Protein AF-A0A951W0X9-F1 (afdb_monomer_lite)

Secondary structure (DSSP, 8-state):
--SB-HHHHHHHTT--HHHHHHHHHTT-S-B-TTS-B-HHHHHHHHHHH--TTTS-PPPP-PPPPPPHHHHHHHHHHHHHTTPPPP--SSS--HHHHHHHHHH--

Radius of gyration: 28.03 Å; chains: 1; bounding box: 34×30×78 Å

pLDDT: mean 81.33, std 12.28, range [52.5, 96.88]

Structure (mmCIF, N/CA/C/O backbone):
data_AF-A0A951W0X9-F1
#
_entry.id   AF-A0A951W0X9-F1
#
loop_
_atom_site.group_PDB
_atom_site.id
_atom_site.type_symbol
_atom_site.label_atom_id
_atom_site.label_alt_id
_atom_site.label_comp_id
_atom_site.label_asym_id
_atom_site.label_entity_id
_atom_site.label_seq_id
_atom_site.pdbx_PDB_ins_code
_atom_site.Cartn_x
_atom_site.Cartn_y
_atom_site.Cartn_z
_atom_site.occupancy
_atom_site.B_iso_or_equiv
_atom_site.auth_seq_id
_atom_site.auth_comp_id
_atom_site.auth_asym_id
_atom_site.auth_atom_id
_atom_site.pdbx_PDB_model_num
ATOM 1 N N . MET A 1 1 ? -2.579 -0.024 -26.300 1.00 72.44 1 MET A N 1
ATOM 2 C CA . MET A 1 1 ? -2.055 -0.101 -24.923 1.00 72.44 1 MET A CA 1
ATOM 3 C C . MET A 1 1 ? -1.593 -1.522 -24.688 1.00 72.44 1 MET A C 1
ATOM 5 O O . MET A 1 1 ? -2.390 -2.422 -24.924 1.00 72.44 1 MET A O 1
ATOM 9 N N . GLN A 1 2 ? -0.329 -1.715 -24.307 1.00 86.19 2 GLN A N 1
ATOM 10 C CA . GLN A 1 2 ? 0.224 -3.046 -23.998 1.00 86.19 2 GLN A CA 1
ATOM 11 C C . GLN A 1 2 ? -0.139 -3.523 -22.585 1.00 86.19 2 GLN A C 1
ATOM 13 O O . GLN A 1 2 ? -0.307 -4.718 -22.365 1.00 86.19 2 GLN A O 1
ATOM 18 N N . GLY A 1 3 ? -0.310 -2.593 -21.647 1.00 93.12 3 GLY A N 1
ATOM 19 C CA . GLY A 1 3 ? -0.680 -2.860 -20.262 1.00 93.12 3 GLY A CA 1
ATOM 20 C C . GLY A 1 3 ? -2.014 -2.248 -19.846 1.00 93.12 3 GLY A C 1
ATOM 21 O O . GLY A 1 3 ? -2.811 -1.777 -20.660 1.00 93.12 3 GLY A O 1
ATOM 22 N N . MET A 1 4 ? -2.244 -2.232 -18.534 1.00 95.44 4 MET A N 1
ATOM 23 C CA . MET A 1 4 ? -3.460 -1.693 -17.929 1.00 95.44 4 MET A CA 1
ATOM 24 C C . MET A 1 4 ? -3.385 -0.177 -17.734 1.00 95.44 4 MET A C 1
ATOM 26 O O . MET A 1 4 ? -2.332 0.394 -17.443 1.00 95.44 4 MET A O 1
ATOM 30 N N . SER A 1 5 ? -4.538 0.488 -17.812 1.00 94.94 5 SER A N 1
ATOM 31 C CA . SER A 1 5 ? -4.668 1.865 -17.327 1.00 94.94 5 SER A CA 1
ATOM 32 C C . SER A 1 5 ? -4.565 1.931 -15.796 1.00 94.94 5 SER A C 1
ATOM 34 O O . SER A 1 5 ? -4.852 0.960 -15.096 1.00 94.94 5 SER A O 1
ATOM 36 N N . GLU A 1 6 ? -4.247 3.110 -15.247 1.00 94.38 6 GLU A N 1
ATOM 37 C CA . GLU A 1 6 ? -4.170 3.329 -13.789 1.00 94.38 6 GLU A CA 1
ATOM 38 C C . GLU A 1 6 ? -5.438 2.891 -13.044 1.00 94.38 6 GLU A C 1
ATOM 40 O O . GLU A 1 6 ? -5.355 2.352 -11.943 1.00 94.38 6 GLU A O 1
ATOM 45 N N . ARG A 1 7 ? -6.620 3.117 -13.637 1.00 95.19 7 ARG A N 1
ATOM 46 C CA . ARG A 1 7 ? -7.907 2.743 -13.029 1.00 95.19 7 ARG A CA 1
ATOM 47 C C . ARG A 1 7 ? -8.120 1.232 -13.030 1.00 95.19 7 ARG A C 1
ATOM 49 O O . ARG A 1 7 ? -8.576 0.693 -12.028 1.00 95.19 7 ARG A O 1
ATOM 56 N N . GLN A 1 8 ? -7.783 0.564 -14.132 1.00 95.94 8 GLN A N 1
ATOM 57 C CA . GLN A 1 8 ? -7.893 -0.892 -14.241 1.00 95.94 8 GLN A CA 1
ATOM 58 C C . GLN A 1 8 ? -6.926 -1.584 -13.283 1.00 95.94 8 GLN A C 1
ATOM 60 O O . GLN A 1 8 ? -7.327 -2.487 -12.557 1.00 95.94 8 GLN A O 1
ATOM 65 N N . TYR A 1 9 ? -5.686 -1.101 -13.208 1.00 96.25 9 TYR A N 1
ATOM 66 C CA . TYR A 1 9 ? -4.704 -1.654 -12.286 1.00 96.25 9 TYR A CA 1
ATOM 67 C C . TYR A 1 9 ? -5.064 -1.390 -10.816 1.00 96.25 9 TYR A C 1
ATOM 69 O O . TYR A 1 9 ? -4.862 -2.253 -9.971 1.00 96.25 9 TYR A O 1
ATOM 77 N N . ALA A 1 10 ? -5.662 -0.236 -10.496 1.00 95.94 10 ALA A N 1
ATOM 78 C CA . ALA A 1 10 ? -6.182 0.034 -9.154 1.00 95.94 10 ALA A CA 1
ATOM 79 C C . ALA A 1 10 ? -7.242 -0.999 -8.732 1.00 95.94 10 ALA A C 1
ATOM 81 O O . ALA A 1 10 ? -7.155 -1.552 -7.636 1.00 95.94 10 ALA A O 1
ATOM 82 N N . ALA A 1 11 ? -8.194 -1.302 -9.622 1.00 96.25 11 ALA A N 1
ATOM 83 C CA . ALA A 1 11 ? -9.197 -2.340 -9.392 1.00 96.25 11 ALA A CA 1
ATOM 84 C C . ALA A 1 11 ? -8.564 -3.737 -9.257 1.00 96.25 11 ALA A C 1
ATOM 86 O O . ALA A 1 11 ? -8.909 -4.462 -8.330 1.00 96.25 11 ALA A O 1
ATOM 87 N N . HIS A 1 12 ? -7.600 -4.076 -10.120 1.00 94.62 12 HIS A N 1
ATOM 88 C CA . HIS A 1 12 ? -6.849 -5.336 -10.055 1.00 94.62 12 HIS A CA 1
ATOM 89 C C . HIS A 1 12 ? -6.115 -5.510 -8.716 1.00 94.62 12 HIS A C 1
ATOM 91 O O . HIS A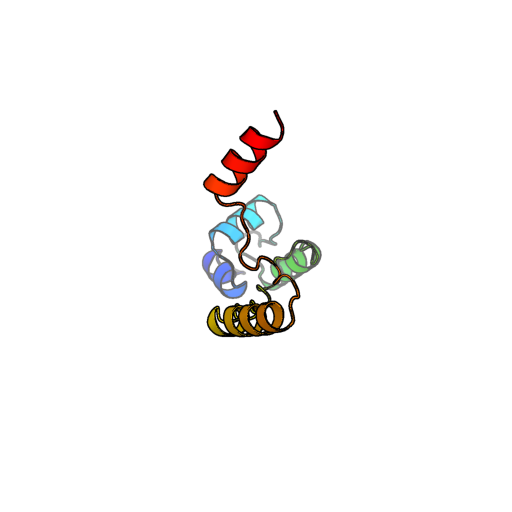 1 12 ? -6.213 -6.550 -8.074 1.00 94.62 12 HIS A O 1
ATOM 97 N N . ALA A 1 13 ? -5.420 -4.466 -8.262 1.00 92.06 13 ALA A N 1
ATOM 98 C CA . ALA A 1 13 ? -4.621 -4.481 -7.041 1.00 92.06 13 ALA A CA 1
ATOM 99 C C . ALA A 1 13 ? -5.441 -4.307 -5.747 1.00 92.06 13 ALA A C 1
ATOM 101 O O . ALA A 1 13 ? -4.858 -4.310 -4.661 1.00 92.06 13 ALA A O 1
ATOM 102 N N . GLY A 1 14 ? -6.758 -4.077 -5.839 1.00 94.00 14 GLY A N 1
ATOM 103 C CA . GLY A 1 14 ? -7.603 -3.748 -4.685 1.00 94.00 14 GLY A CA 1
ATOM 104 C C . GLY A 1 14 ? -7.211 -2.432 -3.997 1.00 94.00 14 GLY A C 1
ATOM 105 O O . GLY A 1 14 ? -7.400 -2.272 -2.792 1.00 94.00 14 GLY A O 1
ATOM 106 N N . LEU A 1 15 ? -6.624 -1.493 -4.744 1.00 91.94 15 LEU A N 1
ATOM 107 C CA . LEU A 1 15 ? -6.131 -0.214 -4.239 1.00 91.94 15 LEU A CA 1
ATOM 108 C C . LEU A 1 15 ? -6.935 0.961 -4.794 1.00 91.94 15 LEU A C 1
ATOM 110 O O . LEU A 1 15 ? -7.562 0.891 -5.847 1.00 91.94 15 LEU A O 1
ATOM 114 N N . SER A 1 16 ? -6.874 2.102 -4.106 1.00 95.56 16 SER A N 1
ATOM 115 C CA . SER A 1 16 ? -7.442 3.337 -4.644 1.00 95.56 16 SER A CA 1
ATOM 116 C C . SER A 1 16 ? -6.586 3.884 -5.791 1.00 95.56 16 SER A C 1
ATOM 118 O O . SER A 1 16 ? -5.361 3.738 -5.806 1.00 95.56 16 SER A O 1
ATOM 120 N N . ARG A 1 17 ? -7.207 4.611 -6.730 1.00 95.81 17 ARG A N 1
ATOM 121 C CA . ARG A 1 17 ? -6.472 5.298 -7.809 1.00 95.81 17 ARG A CA 1
ATOM 122 C C . ARG A 1 17 ? -5.377 6.222 -7.259 1.00 95.81 17 ARG A C 1
ATOM 124 O O . ARG A 1 17 ? -4.281 6.258 -7.804 1.00 95.81 17 ARG A O 1
ATOM 131 N N . GLY A 1 18 ? -5.654 6.935 -6.165 1.00 96.88 18 GLY A N 1
ATOM 132 C CA . GLY A 1 18 ? -4.666 7.798 -5.512 1.00 96.88 18 GLY A CA 1
ATOM 133 C C . GLY A 1 18 ? -3.463 7.022 -4.962 1.00 96.88 18 GLY A C 1
ATOM 134 O O . GLY A 1 18 ? -2.339 7.513 -5.024 1.00 96.88 18 GLY A O 1
ATOM 135 N N . ALA A 1 19 ? -3.666 5.792 -4.478 1.00 93.19 19 ALA A N 1
ATOM 136 C CA . ALA A 1 19 ? -2.566 4.921 -4.070 1.00 93.19 19 ALA A CA 1
ATOM 137 C C . ALA A 1 19 ? -1.706 4.491 -5.270 1.00 93.19 19 ALA A C 1
ATOM 139 O O . ALA A 1 19 ? -0.481 4.520 -5.170 1.00 93.19 19 ALA A O 1
ATOM 140 N N . ILE A 1 20 ? -2.323 4.182 -6.416 1.00 94.75 20 ILE A N 1
ATOM 141 C CA . ILE A 1 20 ? -1.597 3.878 -7.661 1.00 94.75 20 ILE A CA 1
ATOM 142 C C . ILE A 1 20 ? -0.806 5.093 -8.159 1.00 94.75 20 ILE A C 1
ATOM 144 O O . ILE A 1 20 ? 0.358 4.952 -8.520 1.00 94.75 20 ILE A O 1
ATOM 148 N N . GLN A 1 21 ? -1.373 6.300 -8.100 1.00 95.25 21 GLN A N 1
ATOM 149 C CA . GLN A 1 21 ? -0.652 7.526 -8.462 1.00 95.25 21 GLN A CA 1
ATOM 150 C C . GLN A 1 21 ? 0.554 7.784 -7.556 1.00 95.25 21 GLN A C 1
ATOM 152 O O . GLN A 1 21 ? 1.635 8.093 -8.048 1.00 95.25 21 GLN A O 1
ATOM 157 N N . LYS A 1 22 ? 0.404 7.595 -6.239 1.00 94.00 22 LYS A N 1
ATOM 158 C CA . LYS A 1 22 ? 1.531 7.675 -5.298 1.00 94.00 22 LYS A CA 1
ATOM 159 C C . LYS A 1 22 ? 2.589 6.609 -5.582 1.00 94.00 22 LYS A C 1
ATOM 161 O O . LYS A 1 22 ? 3.775 6.904 -5.514 1.00 94.00 22 LYS A O 1
ATOM 166 N N . ALA A 1 23 ? 2.177 5.385 -5.912 1.00 92.19 23 ALA A N 1
ATOM 167 C CA . ALA A 1 23 ? 3.100 4.309 -6.264 1.00 92.19 23 ALA A CA 1
ATOM 168 C C . ALA A 1 23 ? 3.866 4.610 -7.561 1.00 92.19 23 ALA A C 1
ATOM 170 O O . ALA A 1 23 ? 5.062 4.341 -7.627 1.00 92.19 23 ALA A O 1
ATOM 171 N N . LYS A 1 24 ? 3.205 5.222 -8.551 1.00 92.31 24 LYS A N 1
ATOM 172 C CA . LYS A 1 24 ? 3.828 5.707 -9.788 1.00 92.31 24 LYS A CA 1
ATOM 173 C C . LYS A 1 24 ? 4.832 6.829 -9.516 1.00 92.31 24 LYS A C 1
ATOM 175 O O . LYS A 1 24 ? 5.963 6.735 -9.969 1.00 92.31 24 LYS A O 1
ATOM 180 N N . ALA A 1 25 ? 4.448 7.834 -8.725 1.00 92.69 25 ALA A N 1
ATOM 181 C CA . ALA A 1 25 ? 5.329 8.939 -8.332 1.00 92.69 25 ALA A CA 1
ATOM 182 C C . ALA A 1 25 ? 6.545 8.478 -7.508 1.00 92.69 25 ALA A C 1
ATOM 184 O O . ALA A 1 25 ? 7.589 9.112 -7.544 1.00 92.69 25 ALA A O 1
ATOM 185 N N . ALA A 1 26 ? 6.409 7.376 -6.770 1.00 89.88 26 ALA A N 1
ATOM 186 C CA . ALA A 1 26 ? 7.491 6.766 -6.007 1.00 89.88 26 ALA A CA 1
ATOM 187 C C . ALA A 1 26 ? 8.258 5.674 -6.780 1.00 89.88 26 ALA A C 1
ATOM 189 O O . ALA A 1 26 ? 8.990 4.912 -6.153 1.00 89.88 26 ALA A O 1
ATOM 190 N N . GLU A 1 27 ? 8.037 5.537 -8.093 1.00 90.19 27 GLU A N 1
ATOM 191 C CA . GLU A 1 27 ? 8.720 4.566 -8.967 1.00 90.19 27 GLU A CA 1
ATOM 192 C C . GLU A 1 27 ? 8.622 3.102 -8.483 1.00 90.19 27 GLU A C 1
ATOM 194 O O . GLU A 1 27 ? 9.518 2.268 -8.665 1.00 90.19 27 GLU A O 1
ATOM 199 N N . ARG A 1 28 ? 7.491 2.765 -7.851 1.00 89.56 28 ARG A N 1
ATOM 200 C CA . ARG A 1 28 ? 7.168 1.412 -7.361 1.00 89.56 28 ARG A CA 1
ATOM 201 C C . ARG A 1 28 ? 6.320 0.596 -8.339 1.00 89.56 28 ARG A C 1
ATOM 203 O O . ARG A 1 28 ? 5.924 -0.516 -8.004 1.00 89.56 28 ARG A O 1
ATOM 210 N N . LEU A 1 29 ? 6.024 1.136 -9.519 1.00 93.31 29 LEU A N 1
ATOM 211 C CA . LEU A 1 29 ? 5.283 0.460 -10.587 1.00 93.31 29 LEU A CA 1
ATOM 212 C C . LEU A 1 29 ? 6.169 0.301 -11.818 1.00 93.31 29 LEU A C 1
ATOM 214 O O . LEU A 1 29 ? 7.021 1.145 -12.086 1.00 93.31 29 LEU A O 1
ATOM 218 N N . VAL A 1 30 ? 5.938 -0.771 -12.565 1.00 95.44 30 VAL A N 1
ATOM 219 C CA . VAL A 1 30 ? 6.596 -1.039 -13.842 1.00 95.44 30 VAL A CA 1
ATOM 220 C C . VAL A 1 30 ? 5.659 -0.591 -14.957 1.00 95.44 30 VAL A C 1
ATOM 222 O O . VAL A 1 30 ? 4.504 -1.015 -15.024 1.00 95.44 30 VAL A O 1
ATOM 225 N N . LEU A 1 31 ? 6.153 0.307 -15.805 1.00 95.19 31 LEU A N 1
ATOM 226 C CA . LEU A 1 31 ? 5.404 0.870 -16.922 1.00 95.19 31 LEU A CA 1
ATOM 227 C C . LEU A 1 31 ? 6.020 0.412 -18.242 1.00 95.19 31 LEU A C 1
ATOM 229 O O . LEU A 1 31 ? 7.241 0.317 -18.363 1.00 95.19 31 LEU A O 1
ATOM 233 N N . TYR A 1 32 ? 5.172 0.179 -19.236 1.00 94.69 32 TYR A N 1
ATOM 234 C CA . TYR A 1 32 ? 5.588 0.034 -20.624 1.00 94.69 32 TYR A CA 1
ATOM 235 C C . TYR A 1 32 ? 6.003 1.393 -21.217 1.00 94.69 32 TYR A C 1
ATOM 237 O O . TYR A 1 32 ? 5.640 2.442 -20.673 1.00 94.69 32 TYR A O 1
ATOM 245 N N . PRO A 1 33 ? 6.715 1.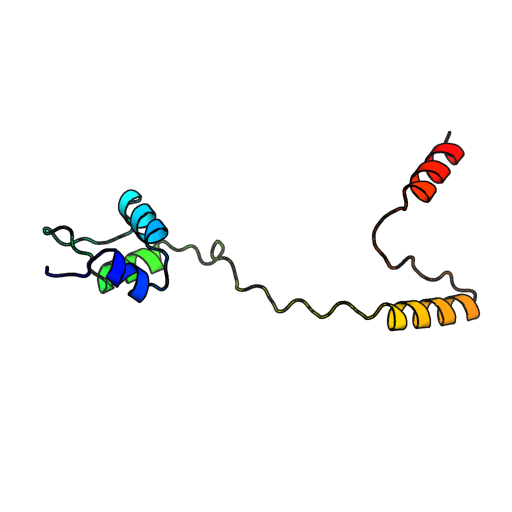410 -22.362 1.00 92.75 33 PRO A N 1
ATOM 246 C CA . PRO A 1 33 ? 7.117 2.650 -23.034 1.00 92.75 33 PRO A CA 1
ATOM 247 C C . PRO A 1 33 ? 5.945 3.557 -23.441 1.00 92.75 33 PRO A C 1
ATOM 249 O O . PRO A 1 33 ? 6.108 4.768 -23.540 1.00 92.75 33 PRO A O 1
ATOM 252 N N . ASP A 1 34 ? 4.754 2.984 -23.647 1.00 91.81 34 ASP A N 1
ATOM 253 C CA . ASP A 1 34 ? 3.514 3.720 -23.934 1.00 91.81 34 ASP A CA 1
ATOM 254 C C . ASP A 1 34 ? 2.858 4.333 -22.673 1.00 91.81 34 ASP A C 1
ATOM 256 O O . ASP A 1 34 ? 1.805 4.965 -22.761 1.00 91.81 34 ASP A O 1
ATOM 260 N N . GLY A 1 35 ? 3.461 4.143 -21.492 1.00 90.31 35 GLY A N 1
ATOM 261 C CA . GLY A 1 35 ? 2.989 4.647 -20.201 1.00 90.31 35 GLY A CA 1
ATOM 262 C C . GLY A 1 35 ? 1.912 3.793 -19.524 1.00 90.31 35 GLY A C 1
ATOM 263 O O . GLY A 1 35 ? 1.433 4.165 -18.446 1.00 90.31 35 GLY A O 1
ATOM 264 N N . SER A 1 36 ? 1.519 2.665 -20.124 1.00 94.19 36 SER A N 1
ATOM 265 C CA . SER A 1 36 ? 0.598 1.704 -19.510 1.00 94.19 36 SER A CA 1
ATOM 266 C C . SER A 1 36 ? 1.292 0.836 -18.455 1.00 94.19 36 SER A C 1
ATOM 268 O O . SER A 1 36 ? 2.510 0.693 -18.459 1.00 94.19 36 SER A O 1
ATOM 270 N N . ILE A 1 37 ? 0.531 0.290 -17.504 1.00 95.62 37 ILE A N 1
ATOM 271 C CA . ILE A 1 37 ? 1.079 -0.458 -16.364 1.00 95.62 37 ILE A CA 1
ATOM 272 C C . ILE A 1 37 ? 1.235 -1.935 -16.732 1.00 95.62 37 ILE A C 1
ATOM 274 O O . ILE A 1 37 ? 0.253 -2.584 -17.104 1.00 95.62 37 ILE A O 1
ATOM 278 N N . ASP A 1 38 ? 2.439 -2.481 -16.555 1.00 96.31 38 ASP A N 1
ATOM 279 C CA . ASP A 1 38 ? 2.665 -3.929 -16.536 1.00 96.31 38 ASP A CA 1
ATOM 280 C C . ASP A 1 38 ? 2.194 -4.468 -15.182 1.00 96.31 38 ASP A C 1
ATOM 282 O O . ASP A 1 38 ? 2.845 -4.252 -14.155 1.00 96.31 38 ASP A O 1
ATOM 286 N N . ALA A 1 39 ? 1.032 -5.124 -15.165 1.00 94.06 39 ALA A N 1
ATOM 287 C CA . ALA A 1 39 ? 0.404 -5.580 -13.929 1.00 94.06 39 ALA A CA 1
ATOM 288 C C . ALA A 1 39 ? 1.264 -6.621 -13.195 1.00 94.06 39 ALA A C 1
ATOM 290 O O . ALA A 1 39 ? 1.542 -6.463 -12.009 1.00 94.06 39 ALA A O 1
ATOM 291 N N . ALA A 1 40 ? 1.756 -7.636 -13.910 1.00 94.69 40 ALA A N 1
ATOM 292 C CA . ALA A 1 40 ? 2.509 -8.732 -13.310 1.00 94.69 40 ALA A CA 1
ATOM 293 C C . ALA A 1 40 ? 3.855 -8.258 -12.747 1.00 94.69 40 ALA A C 1
ATOM 295 O O . ALA A 1 40 ? 4.239 -8.631 -11.636 1.00 94.69 40 ALA A O 1
ATOM 296 N N . ALA A 1 41 ? 4.578 -7.415 -13.490 1.00 94.44 41 ALA A N 1
ATOM 297 C CA . ALA A 1 41 ? 5.842 -6.866 -13.013 1.00 94.44 41 ALA A CA 1
ATOM 298 C C . ALA A 1 41 ? 5.637 -5.869 -11.860 1.00 94.44 41 ALA A C 1
ATOM 300 O O . ALA A 1 41 ? 6.411 -5.870 -10.899 1.00 94.44 41 ALA A O 1
ATOM 301 N N . SER A 1 42 ? 4.576 -5.060 -11.920 1.00 94.44 42 SER A N 1
ATOM 302 C CA . SER A 1 42 ? 4.244 -4.109 -10.857 1.00 94.44 42 SER A CA 1
ATOM 303 C C . SER A 1 42 ? 3.823 -4.797 -9.561 1.00 94.44 42 SER A C 1
ATOM 305 O O . SER A 1 42 ? 4.226 -4.348 -8.489 1.00 94.44 42 SER A O 1
ATOM 307 N N . ASP A 1 43 ? 3.067 -5.893 -9.627 1.00 92.50 43 ASP A N 1
ATOM 308 C CA . ASP A 1 43 ? 2.669 -6.643 -8.435 1.00 92.50 43 ASP A CA 1
ATOM 309 C C . ASP A 1 43 ? 3.869 -7.319 -7.763 1.00 92.50 43 ASP A C 1
ATOM 311 O O . ASP A 1 43 ? 3.999 -7.236 -6.540 1.00 92.50 43 ASP A O 1
ATOM 315 N N . ARG A 1 44 ? 4.809 -7.882 -8.540 1.00 92.19 44 ARG A N 1
ATOM 316 C CA . ARG A 1 44 ? 6.079 -8.406 -8.000 1.00 92.19 44 ARG A CA 1
ATOM 317 C C . ARG A 1 44 ? 6.890 -7.318 -7.296 1.00 92.19 44 ARG A C 1
ATOM 319 O O . ARG A 1 44 ? 7.226 -7.466 -6.124 1.00 92.19 44 ARG A O 1
ATOM 326 N N . ARG A 1 45 ? 7.116 -6.181 -7.964 1.00 91.19 45 ARG A N 1
ATOM 327 C CA . ARG A 1 45 ? 7.866 -5.047 -7.394 1.00 91.19 45 ARG A CA 1
ATOM 328 C C . ARG A 1 45 ? 7.203 -4.497 -6.130 1.00 91.19 45 ARG A C 1
ATOM 330 O O . ARG A 1 45 ? 7.877 -4.088 -5.183 1.00 91.19 45 ARG A O 1
ATOM 337 N N . ARG A 1 46 ? 5.870 -4.493 -6.081 1.00 89.56 46 ARG A N 1
ATOM 338 C CA . ARG A 1 46 ? 5.122 -4.120 -4.876 1.00 89.56 46 ARG A CA 1
ATOM 339 C C . ARG A 1 46 ? 5.272 -5.146 -3.761 1.00 89.56 46 ARG A C 1
ATOM 341 O O . ARG A 1 46 ? 5.430 -4.727 -2.620 1.00 89.56 46 ARG A O 1
ATOM 348 N N . ALA A 1 47 ? 5.232 -6.441 -4.056 1.00 85.88 47 ALA A N 1
ATOM 349 C CA . ALA A 1 47 ? 5.439 -7.485 -3.055 1.00 85.88 47 ALA A CA 1
ATOM 350 C C . ALA A 1 47 ? 6.845 -7.404 -2.433 1.00 85.88 47 ALA A C 1
ATOM 352 O O . ALA A 1 47 ? 6.971 -7.477 -1.217 1.00 85.88 47 ALA A O 1
ATOM 353 N N . GLU A 1 48 ? 7.877 -7.148 -3.242 1.00 86.44 48 GLU A N 1
ATOM 354 C CA . GLU A 1 48 ? 9.268 -6.981 -2.786 1.00 86.44 48 GLU A CA 1
ATOM 355 C C . GLU A 1 48 ? 9.476 -5.732 -1.917 1.00 86.44 48 GLU A C 1
ATOM 357 O 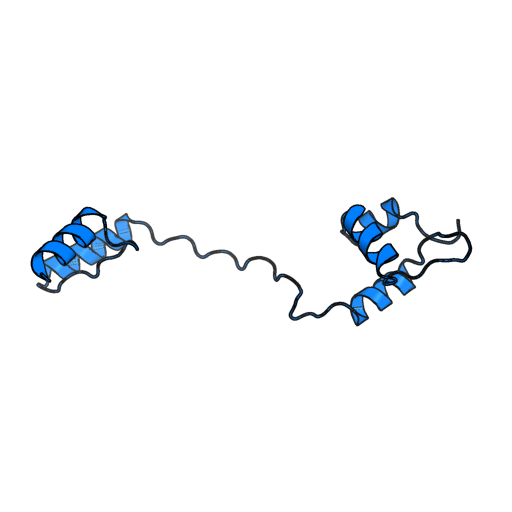O . GLU A 1 48 ? 10.251 -5.746 -0.964 1.00 86.44 48 GLU A O 1
ATOM 362 N N . THR A 1 49 ? 8.787 -4.633 -2.236 1.00 83.12 49 THR A N 1
ATOM 363 C CA . THR A 1 49 ? 8.947 -3.348 -1.530 1.00 83.12 49 THR A CA 1
ATOM 364 C C . THR A 1 49 ? 7.990 -3.163 -0.353 1.00 83.12 49 THR A C 1
ATOM 366 O O . THR A 1 49 ? 8.130 -2.201 0.409 1.00 83.12 49 THR A O 1
ATOM 369 N N . THR A 1 50 ? 7.006 -4.050 -0.193 1.00 80.25 50 THR A N 1
ATOM 370 C CA . THR A 1 50 ? 6.044 -3.983 0.908 1.00 80.25 50 THR A CA 1
ATOM 371 C C . THR A 1 50 ? 6.640 -4.633 2.145 1.00 80.25 50 THR A C 1
ATOM 373 O O . THR A 1 50 ? 6.802 -5.845 2.215 1.00 80.25 50 THR A O 1
ATOM 376 N N . ASP A 1 51 ? 6.913 -3.817 3.158 1.00 76.06 51 ASP A N 1
ATOM 377 C CA . ASP A 1 51 ? 7.311 -4.299 4.475 1.00 76.06 51 ASP A CA 1
ATOM 378 C C . ASP A 1 51 ? 6.094 -4.939 5.183 1.00 76.06 51 ASP A C 1
ATOM 380 O O . ASP A 1 51 ? 5.121 -4.233 5.506 1.00 76.06 51 ASP A O 1
ATOM 384 N N . PRO A 1 52 ? 6.106 -6.261 5.447 1.00 68.38 52 PRO A N 1
ATOM 385 C CA . PRO A 1 52 ? 4.987 -6.942 6.090 1.00 68.38 52 PRO A CA 1
ATOM 386 C C . PRO A 1 52 ? 4.744 -6.434 7.518 1.00 68.38 52 PRO A C 1
ATOM 388 O O . PRO A 1 52 ? 3.612 -6.500 7.995 1.00 68.38 52 PRO A O 1
ATOM 391 N N . SER A 1 53 ? 5.760 -5.872 8.186 1.00 70.94 53 SER A N 1
ATOM 392 C CA . SER A 1 53 ? 5.630 -5.298 9.533 1.00 70.94 53 SER A CA 1
ATOM 393 C C . SER A 1 53 ? 4.905 -3.946 9.542 1.00 70.94 53 SER A C 1
ATOM 395 O O . SER A 1 53 ? 4.251 -3.596 10.523 1.00 70.94 53 SER A O 1
ATOM 397 N N . LYS A 1 54 ? 4.957 -3.206 8.426 1.00 69.94 54 LYS A N 1
ATOM 398 C CA . LYS A 1 54 ? 4.268 -1.915 8.233 1.00 69.94 54 LYS A CA 1
ATOM 399 C C . LYS A 1 54 ? 2.914 -2.061 7.551 1.00 69.94 54 LYS A C 1
ATOM 401 O O . LYS A 1 54 ? 2.174 -1.085 7.413 1.00 69.94 54 LYS A O 1
ATOM 406 N N . THR A 1 55 ? 2.571 -3.274 7.131 1.00 69.94 55 THR A N 1
ATOM 407 C CA . THR A 1 55 ? 1.248 -3.574 6.602 1.00 69.94 55 THR A CA 1
ATOM 408 C C . THR A 1 55 ? 0.262 -3.604 7.761 1.00 69.94 55 THR A C 1
ATOM 410 O O . THR A 1 55 ? 0.370 -4.423 8.674 1.00 69.94 55 THR A O 1
ATOM 413 N N . ARG A 1 56 ? -0.714 -2.690 7.740 1.00 68.31 56 ARG A N 1
ATOM 414 C CA . ARG A 1 56 ? -1.778 -2.648 8.746 1.00 68.31 56 ARG A CA 1
ATOM 415 C C . ARG A 1 56 ? -2.502 -3.993 8.737 1.00 68.31 56 ARG A C 1
ATOM 417 O O . ARG A 1 56 ? -3.222 -4.294 7.786 1.00 68.31 56 ARG A O 1
ATOM 424 N N . ARG A 1 57 ? -2.325 -4.794 9.793 1.00 70.62 57 ARG A N 1
ATOM 425 C CA . ARG A 1 57 ? -3.128 -6.007 9.974 1.00 70.62 57 ARG A CA 1
ATOM 426 C C . ARG A 1 57 ? -4.606 -5.617 10.016 1.00 70.62 57 ARG A C 1
ATOM 428 O O . ARG A 1 57 ? -4.934 -4.572 10.596 1.00 70.62 57 ARG A O 1
ATOM 435 N N . PRO A 1 58 ? -5.497 -6.427 9.416 1.00 67.06 58 PRO A N 1
ATOM 436 C CA . PRO A 1 58 ? -6.922 -6.258 9.642 1.00 67.06 58 PRO A CA 1
ATOM 437 C C . PRO A 1 58 ? -7.156 -6.205 11.157 1.00 67.06 58 PRO A C 1
ATOM 439 O O . PRO A 1 58 ? -6.487 -6.944 11.890 1.00 67.06 58 PRO A O 1
ATOM 442 N N . PRO A 1 59 ? -8.017 -5.290 11.643 1.00 65.25 59 PRO A N 1
ATOM 443 C CA . PRO A 1 59 ? -8.280 -5.189 13.067 1.00 65.25 59 PRO A CA 1
ATOM 444 C C . PRO A 1 59 ? -8.691 -6.575 13.552 1.00 65.25 59 PRO A C 1
ATOM 446 O O . PRO A 1 59 ? -9.637 -7.162 13.024 1.00 65.25 59 PRO A O 1
ATOM 449 N N . THR A 1 60 ? -7.953 -7.109 14.524 1.00 69.94 60 THR A N 1
ATOM 450 C CA . THR A 1 60 ? -8.408 -8.284 15.259 1.00 69.94 60 THR A CA 1
ATOM 451 C C . THR A 1 60 ? -9.826 -7.985 15.746 1.00 69.94 60 THR A C 1
ATOM 453 O O . THR A 1 60 ? -10.088 -6.845 16.157 1.00 69.94 60 THR A O 1
ATOM 456 N N . PRO A 1 61 ? -10.770 -8.938 15.637 1.00 67.00 61 PRO A N 1
ATOM 457 C CA . PRO A 1 61 ? -12.129 -8.708 16.096 1.00 67.00 61 P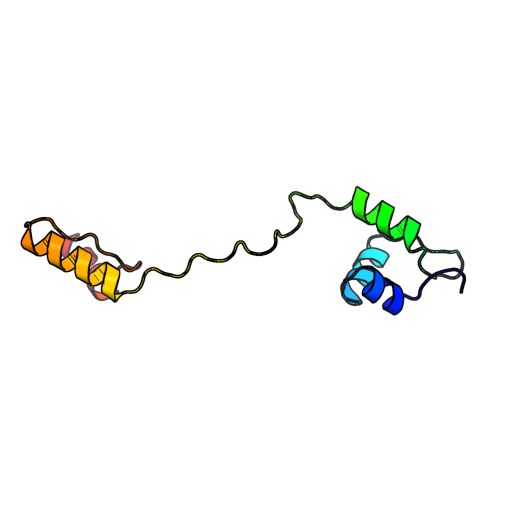RO A CA 1
ATOM 458 C C . PRO A 1 61 ? -12.047 -8.263 17.554 1.00 67.00 61 PRO A C 1
ATOM 460 O O . PRO A 1 61 ? -11.568 -9.004 18.412 1.00 67.00 61 PRO A O 1
ATOM 463 N N . LYS A 1 62 ? -12.425 -7.004 17.808 1.00 64.69 62 LYS A N 1
ATOM 464 C CA . LYS A 1 62 ? -12.448 -6.448 19.158 1.00 64.69 62 LYS A CA 1
ATOM 465 C C . LYS A 1 62 ? -13.372 -7.352 19.964 1.00 64.69 62 LYS A C 1
ATOM 467 O O . LYS A 1 62 ? -14.539 -7.504 19.603 1.00 64.69 62 LYS A O 1
ATOM 472 N N . LEU A 1 63 ? -12.831 -7.988 21.002 1.00 66.94 63 LEU A N 1
ATOM 473 C CA . LEU A 1 63 ? -13.630 -8.743 21.958 1.00 66.94 63 LEU A CA 1
ATOM 474 C C . LEU A 1 63 ? -14.768 -7.831 22.426 1.00 66.94 63 LEU A C 1
ATOM 476 O O . LEU A 1 63 ? -14.549 -6.640 22.670 1.00 66.94 63 LEU A O 1
ATOM 480 N N . LYS A 1 64 ? -15.992 -8.367 22.466 1.00 65.50 64 LYS A N 1
ATOM 481 C CA . LYS A 1 64 ? -17.152 -7.605 22.934 1.00 65.50 64 LYS A CA 1
ATOM 482 C C . LYS A 1 64 ? -16.827 -7.076 24.337 1.00 65.50 64 LYS A C 1
ATOM 484 O O . LYS A 1 64 ? -16.352 -7.868 25.154 1.00 65.50 64 LYS A O 1
ATOM 489 N N . PRO A 1 65 ? -17.047 -5.779 24.614 1.00 71.31 65 PRO A N 1
ATOM 490 C CA . PRO A 1 65 ? -16.939 -5.259 25.968 1.00 71.31 65 PRO A CA 1
ATOM 491 C C . PRO A 1 65 ? -17.778 -6.124 26.906 1.00 71.31 65 PRO A C 1
ATOM 493 O O . PRO A 1 65 ? -18.894 -6.519 26.553 1.00 71.31 65 PRO A O 1
ATOM 496 N N . VAL A 1 66 ? -17.219 -6.449 28.069 1.00 72.88 66 VAL A N 1
ATOM 497 C CA . VAL A 1 66 ? -17.960 -7.170 29.104 1.00 72.88 66 VAL A CA 1
ATOM 498 C C . VAL A 1 66 ? -19.185 -6.321 29.474 1.00 72.88 66 VAL A C 1
ATOM 500 O O . VAL A 1 66 ? -19.031 -5.110 29.646 1.00 72.88 66 VAL A O 1
ATOM 503 N N . PRO A 1 67 ? -20.397 -6.902 29.553 1.00 77.75 67 PRO A N 1
ATOM 504 C CA . PRO A 1 67 ? -21.591 -6.151 29.917 1.00 77.75 67 PRO A CA 1
ATOM 505 C C . PRO A 1 67 ? -21.451 -5.524 31.305 1.00 77.75 67 PRO A C 1
ATOM 507 O O . PRO A 1 67 ? -21.024 -6.198 32.241 1.00 77.75 67 PRO A O 1
ATOM 510 N N . GLU A 1 68 ? -21.903 -4.280 31.452 1.00 73.38 68 GLU A N 1
ATOM 511 C CA . GLU A 1 68 ? -21.885 -3.549 32.728 1.00 73.38 68 GLU A CA 1
ATOM 512 C C . GLU A 1 68 ? -22.589 -4.327 33.851 1.00 73.38 68 GLU A C 1
ATOM 514 O O . GLU A 1 68 ? -22.111 -4.376 34.977 1.00 73.38 68 GLU A O 1
ATOM 519 N N . ALA A 1 69 ? -23.672 -5.038 33.524 1.00 76.75 69 ALA A N 1
ATOM 520 C CA . ALA A 1 69 ? -24.389 -5.887 34.475 1.00 76.75 69 ALA A CA 1
ATOM 521 C C . ALA A 1 69 ? -23.519 -7.023 35.046 1.00 76.75 69 ALA A C 1
ATOM 523 O O . ALA A 1 69 ? -23.642 -7.363 36.220 1.00 76.75 69 ALA A O 1
ATOM 524 N N . ALA A 1 70 ? -22.620 -7.596 34.238 1.00 79.00 70 ALA A N 1
ATOM 525 C CA . ALA A 1 70 ? -21.710 -8.641 34.700 1.00 79.00 70 ALA A CA 1
ATOM 526 C C . ALA A 1 70 ? -20.622 -8.068 35.620 1.00 79.00 70 ALA A C 1
ATOM 528 O O . ALA A 1 70 ? -20.224 -8.715 36.584 1.00 79.00 70 ALA A O 1
ATOM 529 N N . VAL A 1 71 ? -20.175 -6.839 35.352 1.00 78.19 71 VAL A N 1
ATOM 530 C CA . VAL A 1 71 ? -19.219 -6.121 36.206 1.00 78.19 71 VAL A CA 1
ATOM 531 C C . VAL A 1 71 ? -19.868 -5.731 37.539 1.00 78.19 71 VAL A C 1
ATOM 533 O O . VAL A 1 71 ? -19.276 -5.952 38.594 1.00 78.19 71 VAL A O 1
ATOM 536 N N . ALA A 1 72 ? -21.105 -5.230 37.503 1.00 78.62 72 ALA A N 1
ATOM 537 C CA . ALA A 1 72 ? -21.869 -4.851 38.689 1.00 78.62 72 ALA A CA 1
ATOM 538 C C . ALA A 1 72 ? -22.136 -6.046 39.619 1.00 78.62 72 ALA A C 1
ATOM 540 O O . ALA A 1 72 ? -21.894 -5.939 40.819 1.00 78.62 72 ALA A O 1
ATOM 541 N N . ALA A 1 73 ? -22.530 -7.201 39.070 1.00 83.19 73 ALA A N 1
ATOM 542 C CA . ALA A 1 73 ? -22.769 -8.419 39.851 1.00 83.19 73 ALA A CA 1
ATOM 543 C C . ALA A 1 73 ? -21.503 -8.919 40.582 1.00 83.19 73 ALA A C 1
ATOM 545 O O . ALA A 1 73 ? -21.562 -9.369 41.727 1.00 83.19 73 ALA A O 1
ATOM 546 N N . VAL A 1 74 ? -20.325 -8.802 39.957 1.00 81.44 74 VAL A N 1
ATOM 547 C CA . VAL A 1 74 ? -19.050 -9.141 40.615 1.00 81.44 74 VAL A CA 1
ATOM 548 C C . VAL A 1 74 ? -18.695 -8.107 41.689 1.00 81.44 74 VAL A C 1
ATOM 550 O O . VAL A 1 74 ? -18.216 -8.467 42.761 1.00 81.44 74 VAL A O 1
ATOM 553 N N . GLY A 1 75 ? -18.968 -6.825 41.445 1.00 81.25 75 GLY A N 1
ATOM 554 C CA . GLY A 1 75 ? -18.774 -5.774 42.445 1.00 81.25 75 GLY A CA 1
ATOM 555 C C . GLY A 1 75 ? -19.651 -5.953 43.690 1.00 81.25 75 GLY A C 1
ATOM 556 O O . GLY A 1 75 ? -19.173 -5.751 44.806 1.00 81.25 75 GLY A O 1
ATOM 557 N N . GLU A 1 76 ? -20.905 -6.367 43.506 1.00 79.12 76 GLU A N 1
ATOM 558 C CA . GLU A 1 76 ? -21.851 -6.64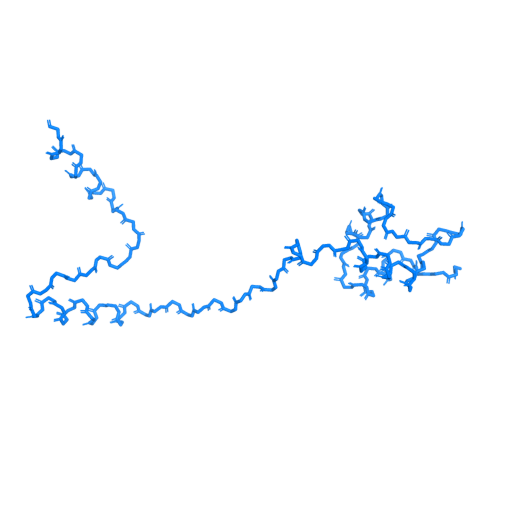1 44.592 1.00 79.12 76 GLU A CA 1
ATOM 559 C C . GLU A 1 76 ? -21.381 -7.815 45.460 1.00 79.12 76 GLU A C 1
ATOM 561 O O . GLU A 1 76 ? -21.231 -7.660 46.671 1.00 79.12 76 GLU A O 1
ATOM 566 N N . THR A 1 77 ? -21.005 -8.937 44.839 1.00 78.19 77 THR A N 1
ATOM 567 C CA . THR A 1 77 ? -20.502 -10.119 45.566 1.00 78.19 77 THR A CA 1
ATOM 568 C C . THR A 1 77 ? -19.191 -9.857 46.314 1.00 78.19 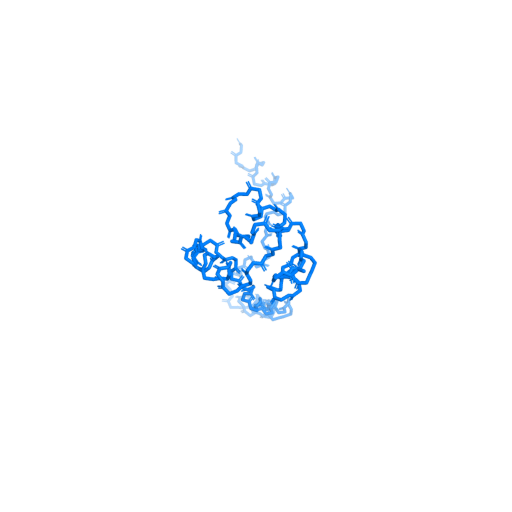77 THR A C 1
ATOM 570 O O . THR A 1 77 ? -19.019 -10.322 47.440 1.00 78.19 77 THR A O 1
ATOM 573 N N . LEU A 1 78 ? -18.270 -9.070 45.745 1.00 80.81 78 LEU A N 1
ATOM 574 C CA . LEU A 1 78 ? -17.044 -8.664 46.442 1.00 80.81 78 LEU A CA 1
ATOM 575 C C . LEU A 1 78 ? -17.359 -7.817 47.681 1.00 80.81 78 LEU A C 1
ATOM 577 O O . LEU A 1 78 ? -16.793 -8.050 48.750 1.00 80.81 78 LEU A O 1
ATOM 581 N N . ARG A 1 79 ? -18.309 -6.883 47.559 1.00 77.81 79 ARG A N 1
ATOM 582 C CA . ARG A 1 79 ? -18.727 -6.003 48.656 1.00 77.81 79 ARG A CA 1
ATOM 583 C C . ARG A 1 79 ? -19.420 -6.772 49.782 1.00 77.81 79 ARG A C 1
ATOM 585 O O . ARG A 1 79 ? -19.158 -6.473 50.946 1.00 77.81 79 ARG A O 1
ATOM 592 N N . GLU A 1 80 ? -20.243 -7.767 49.456 1.00 76.62 80 GLU A N 1
ATOM 593 C CA . GLU A 1 80 ? -20.865 -8.675 50.434 1.00 76.62 80 GLU A CA 1
ATOM 594 C C . GLU A 1 80 ? -19.830 -9.505 51.206 1.00 76.62 80 GLU A C 1
ATOM 596 O O . GLU A 1 80 ? -19.996 -9.750 52.399 1.00 76.62 80 GLU A O 1
ATOM 601 N N . GLN A 1 81 ? -18.720 -9.878 50.563 1.00 80.00 81 GLN A N 1
ATOM 602 C CA . GLN A 1 81 ? -17.608 -10.594 51.201 1.00 80.00 81 GLN A CA 1
ATOM 603 C C . GLN A 1 81 ? -16.651 -9.678 51.987 1.00 80.00 81 GLN A C 1
ATOM 605 O O . GLN A 1 81 ? -15.619 -10.137 52.476 1.00 80.00 81 GLN A O 1
ATOM 610 N N . GLY A 1 82 ? -16.965 -8.384 52.117 1.00 73.62 82 GLY A N 1
ATOM 611 C CA . GLY A 1 82 ? -16.109 -7.406 52.795 1.00 73.62 82 GLY A CA 1
ATOM 612 C C . GLY A 1 82 ? -14.830 -7.063 52.023 1.00 73.62 82 GLY A C 1
ATOM 613 O O . GLY A 1 82 ? -13.925 -6.438 52.575 1.00 73.62 82 GLY A O 1
ATOM 614 N N . ILE A 1 83 ? -14.745 -7.455 50.750 1.00 70.81 83 ILE A N 1
ATOM 615 C CA . ILE A 1 83 ? -13.612 -7.190 49.866 1.00 70.81 83 ILE A CA 1
ATOM 616 C C . ILE A 1 83 ? -13.944 -5.942 49.046 1.00 70.81 83 ILE A C 1
ATOM 618 O O . ILE A 1 83 ? -15.004 -5.831 48.431 1.00 70.81 83 ILE A O 1
ATOM 622 N N . ALA A 1 84 ? -13.040 -4.963 49.028 1.00 66.75 84 ALA A N 1
ATOM 623 C CA . ALA A 1 84 ? -13.233 -3.776 48.206 1.00 66.75 84 ALA A CA 1
ATOM 624 C C . ALA A 1 84 ? -13.301 -4.175 46.721 1.00 66.75 84 ALA A C 1
ATOM 626 O O . ALA A 1 84 ? -12.337 -4.708 46.168 1.00 66.75 84 ALA A O 1
ATOM 627 N N . ALA A 1 85 ? -14.442 -3.917 46.077 1.00 59.06 85 ALA A N 1
ATOM 628 C CA . ALA A 1 85 ? -14.596 -4.148 44.649 1.00 59.06 85 ALA A CA 1
ATOM 629 C C . ALA A 1 85 ? -13.608 -3.262 43.859 1.00 59.06 85 ALA A C 1
ATOM 631 O O . ALA A 1 85 ? -13.467 -2.075 44.178 1.00 59.06 85 ALA A O 1
ATOM 632 N N . PRO A 1 86 ? -12.924 -3.800 42.832 1.00 59.94 86 PRO A N 1
ATOM 633 C CA . PRO A 1 86 ? -12.070 -2.995 41.974 1.00 59.94 86 PRO A CA 1
ATOM 634 C C . PRO A 1 86 ? -12.916 -1.945 41.249 1.00 59.94 86 PRO A C 1
ATOM 636 O O . PRO A 1 86 ? -14.022 -2.226 40.789 1.00 59.94 86 PRO A O 1
ATOM 639 N N . ILE A 1 87 ? -12.391 -0.725 41.133 1.00 61.12 87 ILE A N 1
ATOM 640 C CA . ILE A 1 87 ? -13.024 0.345 40.358 1.00 61.12 87 ILE A CA 1
ATOM 641 C C . ILE A 1 87 ? -12.902 -0.041 38.880 1.00 61.12 87 ILE A C 1
ATOM 643 O O . ILE A 1 87 ? -11.844 0.122 38.271 1.00 61.12 87 ILE A O 1
ATOM 647 N N . VAL A 1 88 ? -13.967 -0.605 38.313 1.00 54.75 88 VAL A N 1
ATOM 648 C CA . VAL A 1 88 ? -14.025 -0.983 36.898 1.00 54.75 88 VAL A CA 1
ATOM 649 C C . VAL A 1 88 ? -14.778 0.108 36.142 1.00 54.75 88 VAL A C 1
ATOM 651 O O . VAL A 1 88 ? -15.942 0.366 36.416 1.00 54.75 88 VAL A O 1
ATOM 654 N N . GLY A 1 89 ? -14.088 0.776 35.215 1.00 55.53 89 GLY A N 1
ATOM 655 C CA . GLY A 1 89 ? -14.607 1.931 34.473 1.00 55.53 89 GLY A CA 1
ATOM 656 C C . GLY A 1 89 ? -13.578 3.056 34.456 1.00 55.53 89 GLY A C 1
ATOM 657 O O . GLY A 1 89 ? -13.559 3.915 35.329 1.00 55.53 89 GLY A O 1
ATOM 658 N N . GLY A 1 90 ? -12.656 2.990 33.494 1.00 60.38 90 GLY A N 1
ATOM 659 C CA . GLY A 1 90 ? -11.450 3.813 33.431 1.00 60.38 90 GLY A CA 1
ATOM 660 C C . GLY A 1 90 ? -11.704 5.322 33.399 1.00 60.38 90 GLY A C 1
ATOM 661 O O . GLY A 1 90 ? -12.140 5.866 32.388 1.00 60.38 90 GLY A O 1
ATOM 662 N N . GLY A 1 91 ? -11.318 5.984 34.487 1.00 57.56 91 GLY A N 1
ATOM 663 C CA . GLY A 1 91 ? -11.123 7.426 34.587 1.00 57.56 91 GLY A CA 1
ATOM 664 C C . GLY A 1 91 ? -11.412 7.912 36.001 1.00 57.56 91 GLY A C 1
ATOM 665 O O . GLY A 1 91 ? -12.509 7.701 36.509 1.00 57.56 91 GLY A O 1
ATOM 666 N N . THR A 1 92 ? -10.449 8.578 36.645 1.00 62.50 92 THR A N 1
ATOM 667 C CA . THR A 1 92 ? -10.749 9.369 37.842 1.00 62.50 92 THR A CA 1
ATOM 668 C C . THR A 1 92 ? -11.809 10.393 37.455 1.00 62.50 92 THR A C 1
ATOM 670 O O . THR A 1 92 ? -11.604 11.224 36.568 1.00 62.50 92 THR A O 1
ATOM 673 N N . THR A 1 93 ? -12.984 10.322 38.075 1.00 68.62 93 THR A N 1
ATOM 674 C CA . THR A 1 93 ? -13.992 11.365 37.875 1.00 68.62 93 THR A CA 1
ATOM 675 C C . THR A 1 93 ? -13.406 12.699 38.343 1.00 68.62 93 THR A C 1
ATOM 677 O O . THR A 1 93 ? -12.601 12.739 39.276 1.00 68.62 93 THR A O 1
ATOM 680 N N . PHE A 1 94 ? -13.787 13.810 37.709 1.00 69.00 94 PHE A N 1
ATOM 681 C CA . PHE A 1 94 ? -13.285 15.140 38.086 1.00 69.00 94 PHE A CA 1
ATOM 682 C C . PHE A 1 94 ? -13.458 15.418 39.587 1.00 69.00 94 PHE A C 1
ATOM 684 O O . PHE A 1 94 ? -12.576 15.993 40.221 1.00 69.00 94 PHE A O 1
ATOM 691 N N . LEU A 1 95 ? -14.562 14.939 40.170 1.00 73.88 95 LEU A N 1
ATOM 692 C CA . LEU A 1 95 ? -14.813 15.034 41.601 1.00 73.88 95 LEU A CA 1
ATOM 693 C C . LEU A 1 95 ? -13.756 14.274 42.417 1.00 73.88 95 LEU A C 1
ATOM 695 O O . LEU A 1 95 ? -13.181 14.851 43.329 1.00 73.88 95 LEU A O 1
ATOM 699 N N . GLN A 1 96 ? -13.419 13.035 42.043 1.00 70.56 96 GLN A N 1
ATOM 700 C CA . GLN A 1 96 ? -12.351 12.265 42.695 1.00 70.56 96 GLN A CA 1
ATOM 701 C C . GLN A 1 96 ? -10.980 12.937 42.554 1.00 70.56 96 GLN A C 1
ATOM 703 O O . GLN A 1 96 ? -10.233 13.010 43.527 1.00 70.56 96 GLN A O 1
ATOM 708 N N . ALA A 1 97 ? -10.655 13.460 41.367 1.00 77.50 97 ALA A N 1
ATOM 709 C CA . ALA A 1 97 ? -9.393 14.161 41.132 1.00 77.50 97 ALA A CA 1
ATOM 710 C C . ALA A 1 97 ? -9.296 15.469 41.940 1.00 77.50 97 ALA A C 1
ATOM 712 O O . ALA A 1 97 ? -8.219 15.818 42.426 1.00 77.50 97 ALA A O 1
ATOM 713 N N . ARG A 1 98 ? -10.413 16.186 42.121 1.00 76.88 98 ARG A N 1
ATOM 714 C CA . ARG A 1 98 ? -10.475 17.389 42.958 1.00 76.88 98 ARG A CA 1
ATOM 715 C C . ARG A 1 98 ? -10.361 17.050 44.441 1.00 76.88 98 ARG A C 1
ATOM 717 O O . ARG A 1 98 ? -9.537 17.651 45.119 1.00 76.88 98 ARG A O 1
ATOM 724 N N . THR A 1 99 ? -11.129 16.076 44.928 1.00 80.75 99 THR A N 1
ATOM 725 C CA . THR A 1 99 ? -11.071 15.655 46.332 1.00 80.75 99 THR A CA 1
ATOM 726 C C . THR A 1 99 ? -9.671 15.166 46.698 1.00 80.75 99 THR A C 1
ATOM 728 O O . THR A 1 99 ? -9.138 15.583 47.718 1.00 80.75 99 THR A O 1
ATOM 731 N N . ALA A 1 100 ? -9.019 14.371 45.842 1.00 77.19 100 ALA A N 1
ATOM 732 C CA . ALA A 1 100 ? -7.641 13.933 46.077 1.00 77.19 100 ALA A CA 1
ATOM 733 C C . ALA A 1 100 ? -6.642 15.106 46.152 1.00 77.19 100 ALA A C 1
ATOM 735 O O . ALA A 1 100 ? -5.763 15.098 47.008 1.00 77.19 100 ALA A O 1
ATOM 736 N N . ASN A 1 101 ? -6.793 16.133 45.306 1.00 79.56 101 ASN A N 1
ATOM 737 C CA . ASN A 1 101 ? -5.951 17.335 45.360 1.00 79.56 101 ASN A CA 1
ATOM 738 C C . ASN A 1 101 ? -6.184 18.184 46.618 1.00 79.56 101 ASN A C 1
ATOM 740 O O . ASN A 1 101 ? -5.247 18.805 47.108 1.00 79.56 101 ASN A O 1
ATOM 744 N N . GLU A 1 102 ? -7.415 18.236 47.129 1.00 77.94 102 GLU A N 1
ATOM 745 C CA . GLU A 1 102 ? -7.740 18.989 48.346 1.00 77.94 102 GLU A CA 1
ATOM 746 C C . GLU A 1 102 ? -7.226 18.292 49.617 1.00 77.94 102 GLU A C 1
ATOM 748 O O . GLU A 1 102 ? -6.903 18.978 50.579 1.00 77.94 102 GLU A O 1
ATOM 753 N N . VAL A 1 103 ? -7.100 16.957 49.623 1.00 76.00 103 VAL A N 1
ATOM 754 C CA . VAL A 1 103 ? -6.603 16.193 50.789 1.00 76.00 103 VAL A CA 1
ATOM 755 C C . VAL A 1 103 ? -5.068 16.115 50.836 1.00 76.00 103 VAL A C 1
ATOM 757 O O . VAL A 1 103 ? -4.494 15.965 51.909 1.00 76.00 103 VAL A O 1
ATOM 760 N N . LEU A 1 104 ? -4.389 16.201 49.687 1.00 70.81 104 LEU A N 1
ATOM 761 C CA . LEU A 1 104 ? -2.922 16.108 49.583 1.00 70.81 104 LEU A CA 1
ATOM 762 C C . LEU A 1 104 ? -2.186 17.449 49.779 1.00 70.81 104 LEU A C 1
ATOM 764 O O . LEU A 1 104 ? -0.974 17.507 49.560 1.00 70.81 104 LEU A O 1
ATOM 768 N N . LYS A 1 105 ? -2.896 18.516 50.151 1.00 52.50 105 LYS A N 1
ATOM 769 C CA . LYS A 1 105 ? -2.344 19.856 50.372 1.00 52.50 105 LYS A CA 1
ATOM 770 C C . LYS A 1 105 ? -2.285 20.185 51.857 1.00 52.50 105 LYS A C 1
ATOM 772 O O . LYS A 1 105 ? -1.275 20.804 52.255 1.00 52.50 105 LYS A O 1
#

Foldseek 3Di:
DPAADLVVLCVVVVHDSVVSVVCVVVVLFDADPVRHGPNVVSVVSCVVPDDPVPPDDDPDPPDPPDDPVVLVVQCVVCVVVVHHRPPPDDDQDPVNVVVVVVVVD

Sequence (105 aa):
MQGMSERQYAAHAGLSRGAIQKAKAAERLVLYPDGSIDAAASDRRRAETTDPSKTRRPPTPKLKPVPEAAVAAVGETLREQGIAAPIVGGGTTFLQARTANEVLK